Protein AF-A0A9D6R3Z3-F1 (afdb_monomer_lite)

Secondary structure (DSSP, 8-state):
-HHHHHHHHHHHHHHHHHHHHHHHTT--------TT----EEE-SPPP--EEE-TTS-EEEGGGGTTS-EEE----TT--S---SS-------SS---------EEEE-TTS--EEEE---B-TTSPBPS---HHHHHHHHHHHHHH--

Foldseek 3Di:
DVVVVVVVVVVVVVVVVVVVVVVVVPDDPPDPPPPCAPLAAKDDFFADFDWDQDPVRDIDTPVVQAQAKDKDWDDDPPPPPDPPPDLPPDPPDPDDPDPPPFTWIWIAANHRGIIGTQTQDAPPVRHRDPHDGSVVSVVVNRVVRVPPD

pLDDT: mean 73.34, std 18.53, range [36.53, 97.38]

Structure (mmCIF, N/CA/C/O backbone):
data_AF-A0A9D6R3Z3-F1
#
_entry.id   AF-A0A9D6R3Z3-F1
#
loop_
_atom_site.group_PDB
_atom_site.id
_atom_site.type_symbol
_atom_site.label_atom_id
_atom_site.label_alt_id
_atom_site.label_comp_id
_atom_site.label_asym_id
_atom_site.label_entity_id
_atom_site.label_seq_id
_atom_site.pdbx_PDB_ins_code
_atom_site.Cartn_x
_atom_site.Cartn_y
_atom_site.Cartn_z
_atom_site.occupancy
_atom_site.B_iso_or_equiv
_atom_site.auth_seq_id
_atom_site.auth_comp_id
_atom_site.auth_asym_id
_atom_site.auth_atom_id
_atom_site.pdbx_PDB_model_num
ATOM 1 N N . MET A 1 1 ? 22.341 31.049 -65.187 1.00 53.50 1 MET A N 1
ATOM 2 C CA . MET A 1 1 ? 21.849 29.684 -64.874 1.00 53.50 1 MET A CA 1
ATOM 3 C C . MET A 1 1 ? 22.332 29.181 -63.502 1.00 53.50 1 MET A C 1
ATOM 5 O O . MET A 1 1 ? 21.503 28.779 -62.696 1.00 53.50 1 MET A O 1
ATOM 9 N N . VAL A 1 2 ? 23.625 29.325 -63.176 1.00 60.38 2 VAL A N 1
ATOM 10 C CA . VAL A 1 2 ? 24.285 28.851 -61.932 1.00 60.38 2 VAL A CA 1
ATOM 11 C C . VAL A 1 2 ? 23.628 29.319 -60.617 1.00 60.38 2 VAL A C 1
ATOM 13 O O . VAL A 1 2 ? 23.391 28.521 -59.716 1.00 60.38 2 VAL A O 1
ATOM 16 N N . ARG A 1 3 ? 23.226 30.595 -60.519 1.00 61.91 3 ARG A N 1
ATOM 17 C CA . ARG A 1 3 ? 22.594 31.165 -59.307 1.00 61.91 3 ARG A CA 1
ATOM 18 C C . ARG A 1 3 ? 21.225 30.562 -58.957 1.00 61.91 3 ARG A C 1
ATOM 20 O O . ARG A 1 3 ? 20.843 30.543 -57.790 1.00 61.91 3 ARG A O 1
ATOM 27 N N . ARG A 1 4 ? 20.476 30.069 -59.954 1.00 61.06 4 ARG A N 1
ATOM 28 C CA . ARG A 1 4 ? 19.182 29.396 -59.723 1.00 61.06 4 ARG A CA 1
ATOM 29 C C . ARG A 1 4 ? 19.386 27.972 -59.206 1.00 61.06 4 ARG A C 1
ATOM 31 O O . ARG A 1 4 ? 18.624 27.546 -58.347 1.00 61.06 4 ARG A O 1
ATOM 38 N N . VAL A 1 5 ? 20.434 27.289 -59.669 1.00 69.38 5 VAL A N 1
ATOM 39 C CA . VAL A 1 5 ? 20.809 25.943 -59.208 1.00 69.38 5 VAL A CA 1
ATOM 40 C C . VAL A 1 5 ? 21.281 25.985 -57.753 1.00 69.38 5 VAL A C 1
ATOM 42 O O . VAL A 1 5 ? 20.789 25.217 -56.935 1.00 69.38 5 VAL A O 1
ATOM 45 N N . TRP A 1 6 ? 22.118 26.961 -57.387 1.00 67.50 6 TRP A N 1
ATOM 46 C CA . TRP A 1 6 ? 22.565 27.153 -55.999 1.00 67.50 6 TRP A CA 1
ATOM 47 C C . TRP A 1 6 ? 21.429 27.481 -55.022 1.00 67.50 6 TRP A C 1
ATOM 49 O O . TRP A 1 6 ? 21.403 26.959 -53.913 1.00 67.50 6 TRP A O 1
ATOM 59 N N . ARG A 1 7 ? 20.437 28.280 -55.439 1.00 71.00 7 ARG A N 1
ATOM 60 C CA . ARG A 1 7 ? 19.237 28.541 -54.624 1.00 71.00 7 ARG A CA 1
ATOM 61 C C . ARG A 1 7 ? 18.380 27.288 -54.408 1.00 71.00 7 ARG A C 1
ATOM 63 O O . ARG A 1 7 ? 17.830 27.116 -53.323 1.00 71.00 7 ARG A O 1
ATOM 70 N N . A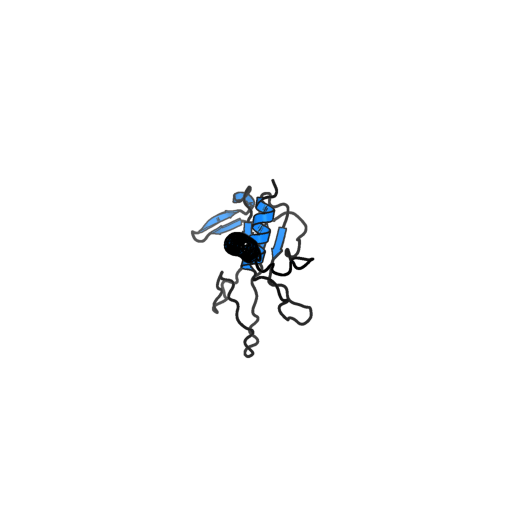RG A 1 8 ? 18.265 26.413 -55.414 1.00 73.38 8 ARG A N 1
ATOM 71 C CA . ARG A 1 8 ? 17.522 25.142 -55.297 1.00 73.38 8 ARG A CA 1
ATOM 72 C C . ARG A 1 8 ? 18.255 24.133 -54.409 1.00 73.38 8 ARG A C 1
ATOM 74 O O . ARG A 1 8 ? 17.617 23.455 -53.617 1.00 73.38 8 ARG A O 1
ATOM 81 N N . LEU A 1 9 ? 19.585 24.096 -54.482 1.00 76.31 9 LEU A N 1
ATOM 82 C CA . LEU A 1 9 ? 20.408 23.254 -53.610 1.00 76.31 9 LEU A CA 1
ATOM 83 C C . LEU A 1 9 ? 20.370 23.727 -52.150 1.00 76.31 9 LEU A C 1
ATOM 85 O O . LEU A 1 9 ? 20.180 22.910 -51.257 1.00 76.31 9 LEU A O 1
ATOM 89 N N . ALA A 1 10 ? 20.467 25.037 -51.900 1.00 79.06 10 ALA A N 1
ATOM 90 C CA . ALA A 1 10 ? 20.408 25.588 -50.543 1.00 79.06 10 ALA A CA 1
ATOM 91 C C . ALA A 1 10 ? 19.041 25.369 -49.869 1.00 79.06 10 ALA A C 1
ATOM 93 O O . ALA A 1 10 ? 18.976 25.064 -48.682 1.00 79.06 10 ALA A O 1
ATOM 94 N N . THR A 1 11 ? 17.946 25.484 -50.629 1.00 81.25 11 THR A N 1
ATOM 95 C CA . THR A 1 11 ? 16.588 25.226 -50.115 1.00 81.25 11 THR A CA 1
ATOM 96 C C . THR A 1 11 ? 16.343 23.741 -49.848 1.00 81.25 11 THR A C 1
ATOM 98 O O . THR A 1 11 ? 15.763 23.410 -48.817 1.00 81.25 11 THR A O 1
ATOM 101 N N . ALA A 1 12 ? 16.842 22.844 -50.706 1.00 81.00 12 ALA A N 1
ATOM 102 C CA . ALA A 1 12 ? 16.791 21.403 -50.457 1.00 81.00 12 ALA A CA 1
ATOM 103 C C . ALA A 1 12 ? 17.600 21.006 -49.209 1.00 81.00 12 ALA A C 1
ATOM 105 O O . ALA A 1 12 ? 17.112 20.238 -48.384 1.00 81.00 12 ALA A O 1
ATOM 106 N N . LEU A 1 13 ? 18.796 21.578 -49.027 1.00 84.31 13 LEU A N 1
ATOM 107 C CA . LEU A 1 13 ? 19.638 21.309 -47.859 1.00 84.31 13 LEU A CA 1
ATOM 108 C C . LEU A 1 13 ? 18.975 21.785 -46.553 1.00 84.31 13 LEU A C 1
ATOM 110 O O . LEU A 1 13 ? 18.950 21.048 -45.572 1.00 84.31 13 LEU A O 1
ATOM 114 N N . ALA A 1 14 ? 18.385 22.985 -46.553 1.00 82.81 14 ALA A N 1
ATOM 115 C CA . ALA A 1 14 ? 17.677 23.523 -45.390 1.00 82.81 14 ALA A CA 1
ATOM 116 C C . ALA A 1 14 ? 16.437 22.689 -45.018 1.00 82.81 14 ALA A C 1
ATOM 118 O O . ALA A 1 14 ? 16.192 22.455 -43.836 1.00 82.81 14 ALA A O 1
ATOM 119 N N . ALA A 1 15 ? 15.688 22.192 -46.010 1.00 82.19 15 ALA A N 1
ATOM 120 C CA . ALA A 1 15 ? 14.540 21.317 -45.775 1.00 82.19 15 ALA A CA 1
ATOM 121 C C . ALA A 1 15 ? 14.956 19.965 -45.166 1.00 82.19 15 ALA A C 1
ATOM 123 O O . ALA A 1 15 ? 14.301 19.483 -44.244 1.00 82.19 15 ALA A O 1
ATOM 124 N N . ILE A 1 16 ? 16.070 19.384 -45.626 1.00 81.94 16 ILE A N 1
ATOM 125 C CA . ILE A 1 16 ? 16.614 18.131 -45.076 1.00 81.94 16 ILE A CA 1
ATOM 126 C C . ILE A 1 16 ? 17.051 18.319 -43.617 1.00 81.94 16 ILE A C 1
ATOM 128 O O . ILE A 1 16 ? 16.711 17.494 -42.770 1.00 81.94 16 ILE A O 1
ATOM 132 N N . ILE A 1 17 ? 17.749 19.417 -43.303 1.00 81.62 17 ILE A N 1
ATOM 133 C CA . ILE A 1 17 ? 18.177 19.730 -41.928 1.00 81.62 17 ILE A CA 1
ATOM 134 C C . ILE A 1 17 ? 16.960 19.899 -41.008 1.00 81.62 17 ILE A C 1
ATOM 136 O O . ILE A 1 17 ? 16.937 19.331 -39.919 1.00 81.62 17 ILE A O 1
ATOM 140 N N . PHE A 1 18 ? 15.924 20.612 -41.459 1.00 77.44 18 PHE A N 1
ATOM 141 C CA . PHE A 1 18 ? 14.708 20.832 -40.672 1.00 77.44 18 PHE A CA 1
ATOM 142 C C . PHE A 1 18 ? 13.956 19.525 -40.369 1.00 77.44 18 PHE A C 1
ATOM 144 O O . PHE A 1 18 ? 13.518 19.314 -39.239 1.00 77.44 18 PHE A O 1
ATOM 151 N N . VAL A 1 19 ? 13.867 18.608 -41.340 1.00 77.31 19 VAL A N 1
ATOM 152 C CA . VAL A 1 19 ? 13.272 17.275 -41.133 1.00 77.31 19 VAL A CA 1
ATOM 153 C C . VAL A 1 19 ? 14.109 16.430 -40.165 1.00 77.31 19 VAL A C 1
ATOM 155 O O . VAL A 1 19 ? 13.539 15.765 -39.298 1.00 77.31 19 VAL A O 1
ATOM 158 N N . LEU A 1 20 ? 15.446 16.488 -40.245 1.00 71.44 20 LEU A N 1
ATOM 159 C CA . LEU A 1 20 ? 16.322 15.785 -39.298 1.00 71.44 20 LEU A CA 1
ATOM 160 C C . LEU A 1 20 ? 16.178 16.306 -37.857 1.00 71.44 20 LEU A C 1
ATOM 162 O O . LEU A 1 20 ? 16.216 15.508 -36.921 1.00 71.44 20 LEU A O 1
ATOM 166 N N . SER A 1 21 ? 15.990 17.616 -37.661 1.00 66.88 21 SER A N 1
ATOM 167 C CA . SER A 1 21 ? 15.852 18.207 -36.321 1.00 66.88 21 SER A CA 1
ATOM 168 C C . SER A 1 21 ? 14.554 17.810 -35.606 1.00 66.88 21 SER A C 1
ATOM 170 O O . SER A 1 21 ? 14.564 17.665 -34.386 1.00 66.88 21 SER A O 1
ATOM 172 N N . ILE A 1 22 ? 13.454 17.572 -36.330 1.00 65.31 22 ILE A N 1
ATOM 173 C CA . ILE A 1 22 ? 12.167 17.174 -35.721 1.00 65.31 22 ILE A CA 1
ATOM 174 C C . ILE A 1 22 ? 12.209 15.718 -35.219 1.00 65.31 22 ILE A C 1
ATOM 176 O O . ILE A 1 22 ? 11.609 15.397 -34.194 1.00 65.31 22 ILE A O 1
ATOM 180 N N . GLY A 1 23 ? 12.968 14.838 -35.883 1.00 59.84 23 GLY A N 1
ATOM 181 C CA . GLY A 1 23 ? 13.108 13.434 -35.474 1.00 59.84 23 GLY A CA 1
ATOM 182 C C . GLY A 1 23 ? 13.892 13.220 -34.172 1.00 59.84 23 GLY A C 1
ATOM 183 O O . GLY A 1 23 ? 13.775 12.163 -33.554 1.00 59.84 23 GLY A O 1
ATOM 184 N N . ALA A 1 24 ? 14.674 14.212 -33.731 1.00 57.59 24 ALA A N 1
ATOM 185 C CA . ALA A 1 24 ? 15.527 14.099 -32.547 1.00 57.59 24 ALA A CA 1
ATOM 186 C C . ALA A 1 24 ? 14.780 14.327 -31.219 1.00 57.59 24 ALA A C 1
ATOM 188 O O . ALA A 1 24 ? 15.195 13.792 -30.195 1.00 57.59 24 ALA A O 1
ATOM 189 N N . CYS A 1 25 ? 13.657 15.053 -31.219 1.00 55.25 25 CYS A N 1
ATOM 190 C CA . CYS A 1 25 ? 12.878 15.312 -29.998 1.00 55.25 25 CYS A CA 1
ATOM 191 C C . CYS A 1 25 ? 11.882 14.193 -29.646 1.00 55.25 25 CYS A C 1
ATOM 193 O O . CYS A 1 25 ? 11.308 14.215 -28.561 1.00 55.25 25 CYS A O 1
ATOM 195 N N . ALA A 1 26 ? 11.678 13.213 -30.533 1.00 55.81 26 ALA A N 1
ATOM 196 C CA . ALA A 1 26 ? 10.721 12.120 -30.327 1.00 55.81 26 ALA A CA 1
ATOM 197 C C . ALA A 1 26 ? 11.341 10.851 -29.712 1.00 55.81 26 ALA A C 1
ATOM 199 O O . ALA A 1 26 ? 10.617 9.921 -29.363 1.00 55.81 26 ALA A O 1
ATOM 200 N N . ARG A 1 27 ? 12.670 10.790 -29.549 1.00 49.72 27 ARG A N 1
ATOM 201 C CA . ARG A 1 27 ? 13.331 9.702 -28.816 1.00 49.72 27 ARG A CA 1
ATOM 202 C C . ARG A 1 27 ? 13.371 10.034 -27.331 1.00 49.72 27 ARG A C 1
ATOM 204 O O . ARG A 1 27 ? 14.397 10.432 -26.792 1.00 49.72 27 ARG A O 1
ATOM 211 N N . GLN A 1 28 ? 12.240 9.831 -26.662 1.00 55.88 28 GLN A N 1
ATOM 212 C CA . GLN A 1 28 ? 12.309 9.461 -25.254 1.00 55.88 28 GLN A CA 1
ATOM 213 C C . GLN A 1 28 ? 13.080 8.134 -25.180 1.00 55.88 28 GLN A C 1
ATOM 215 O O . GLN A 1 28 ? 12.807 7.245 -25.994 1.00 55.88 28 GLN A O 1
ATOM 220 N N . PRO A 1 29 ? 14.058 7.974 -24.273 1.00 45.84 29 PRO A N 1
ATOM 221 C CA . PRO A 1 29 ? 14.551 6.647 -23.952 1.00 45.84 29 PRO A CA 1
ATOM 222 C C . PRO A 1 29 ? 13.349 5.862 -23.425 1.00 45.84 29 PRO A C 1
ATOM 224 O O . PRO A 1 29 ? 12.880 6.095 -22.314 1.00 45.84 29 PRO A O 1
ATOM 227 N N . ALA A 1 30 ? 12.792 4.989 -24.262 1.00 51.41 30 ALA A N 1
ATOM 228 C CA . ALA A 1 30 ? 11.871 3.979 -23.793 1.00 51.41 30 ALA A CA 1
ATOM 229 C C . ALA A 1 30 ? 12.694 3.101 -22.854 1.00 51.41 30 ALA A C 1
ATOM 231 O O . ALA A 1 30 ? 13.601 2.390 -23.296 1.00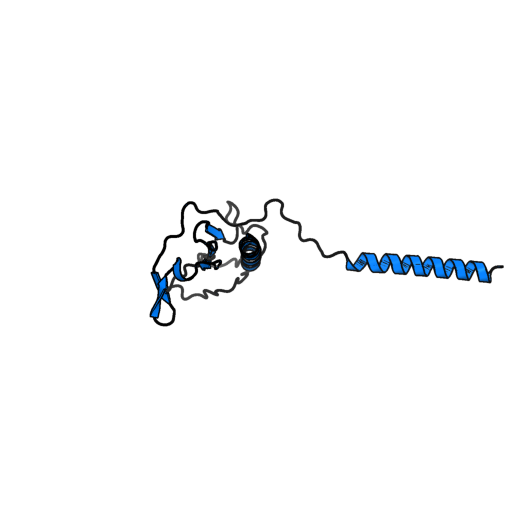 51.41 30 ALA A O 1
ATOM 232 N N . PHE A 1 31 ? 12.431 3.213 -21.553 1.00 48.53 31 PHE A N 1
ATOM 233 C CA . PHE A 1 31 ? 12.834 2.173 -20.623 1.00 48.53 31 PHE A CA 1
ATOM 234 C C . PHE A 1 31 ? 12.315 0.855 -21.201 1.00 48.53 31 PHE A C 1
ATOM 236 O O . PHE A 1 31 ? 11.171 0.838 -21.670 1.00 48.53 31 PHE A O 1
ATOM 243 N N . PRO A 1 32 ? 13.146 -0.199 -21.279 1.00 47.69 32 PRO A N 1
ATOM 244 C CA . PRO A 1 32 ? 12.687 -1.478 -21.786 1.00 47.69 32 PRO A CA 1
ATOM 245 C C . PRO A 1 32 ? 11.445 -1.855 -20.988 1.00 47.69 32 PRO A C 1
ATOM 247 O O . PRO A 1 32 ? 11.498 -1.998 -19.769 1.00 47.69 32 PRO A O 1
ATOM 250 N N . ASP A 1 33 ? 10.313 -1.913 -21.684 1.00 45.59 33 ASP A N 1
ATOM 251 C CA . ASP A 1 33 ? 9.056 -2.357 -21.116 1.00 45.59 33 ASP A CA 1
ATOM 252 C C . ASP A 1 33 ? 9.292 -3.830 -20.797 1.00 45.59 33 ASP A C 1
ATOM 254 O O . ASP A 1 33 ? 9.332 -4.675 -21.696 1.00 45.59 33 ASP A O 1
ATOM 258 N N . SER A 1 34 ? 9.612 -4.124 -19.536 1.00 53.50 34 SER A N 1
ATOM 259 C CA . SER A 1 34 ? 9.775 -5.491 -19.071 1.00 53.50 34 SER A CA 1
ATOM 260 C C . SER A 1 34 ? 8.450 -6.186 -19.353 1.00 53.50 34 SER A C 1
ATOM 262 O O . SER A 1 34 ? 7.458 -5.959 -18.659 1.00 53.50 34 SER A O 1
ATOM 264 N N . ALA A 1 35 ? 8.403 -6.979 -20.422 1.00 41.09 35 ALA A N 1
ATOM 265 C CA . ALA A 1 35 ? 7.294 -7.866 -20.713 1.00 41.09 35 ALA A CA 1
ATOM 266 C C . ALA A 1 35 ? 7.166 -8.812 -19.508 1.00 41.09 35 ALA A C 1
ATOM 268 O O . ALA A 1 35 ? 7.960 -9.734 -19.350 1.00 41.09 35 ALA A O 1
ATOM 269 N N . GLY A 1 36 ? 6.234 -8.485 -18.607 1.00 53.44 36 GLY A N 1
ATOM 270 C CA . GLY A 1 36 ? 6.173 -9.022 -17.243 1.00 53.44 36 GLY A CA 1
ATOM 271 C C . GLY A 1 36 ? 6.375 -7.982 -16.131 1.00 53.44 36 GLY A C 1
ATOM 272 O O . GLY A 1 36 ? 6.959 -8.313 -15.105 1.00 53.44 36 GLY A O 1
ATOM 273 N N . ALA A 1 37 ? 5.934 -6.729 -16.312 1.00 64.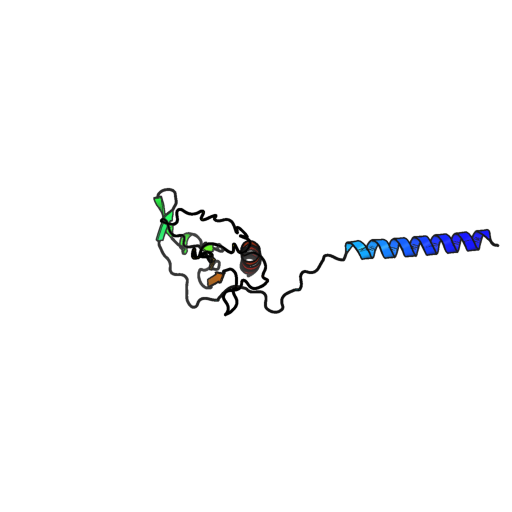56 37 ALA A N 1
ATOM 274 C CA . ALA A 1 37 ? 6.014 -5.693 -15.282 1.00 64.56 37 ALA A CA 1
ATOM 275 C C . ALA A 1 37 ? 5.452 -6.210 -13.946 1.00 64.56 37 ALA A C 1
ATOM 277 O O . ALA A 1 37 ? 4.267 -6.527 -13.851 1.00 64.56 37 ALA A O 1
ATOM 278 N N . TYR A 1 38 ? 6.311 -6.301 -12.931 1.00 72.69 38 TYR A N 1
ATOM 279 C CA . TYR A 1 38 ? 5.941 -6.727 -11.588 1.00 72.69 38 TYR A CA 1
ATOM 280 C C . TYR A 1 38 ? 4.784 -5.863 -11.062 1.00 72.69 38 TYR A C 1
ATOM 282 O O . TYR A 1 38 ? 4.902 -4.642 -10.964 1.00 72.69 38 TYR A O 1
ATOM 290 N N . LYS A 1 39 ? 3.650 -6.501 -10.749 1.00 75.25 39 LYS A N 1
ATOM 291 C CA . LYS A 1 39 ? 2.443 -5.846 -10.212 1.00 75.25 39 LYS A CA 1
ATOM 292 C C . LYS A 1 39 ? 2.220 -6.132 -8.724 1.00 75.25 39 LYS A C 1
ATOM 294 O O . LYS A 1 39 ? 1.203 -5.713 -8.182 1.00 75.25 39 LYS A O 1
ATOM 299 N N . GLY A 1 40 ? 3.151 -6.831 -8.078 1.00 82.88 40 GLY A N 1
ATOM 300 C CA . GLY A 1 40 ? 2.944 -7.427 -6.763 1.00 82.88 40 GLY A CA 1
ATOM 301 C C . GLY A 1 40 ? 2.263 -8.793 -6.822 1.00 82.88 40 GLY A C 1
ATOM 302 O O . GLY A 1 40 ? 1.860 -9.275 -7.883 1.00 82.88 40 GLY A O 1
ATOM 303 N N . THR A 1 41 ? 2.139 -9.410 -5.655 1.00 88.88 41 THR A N 1
ATOM 304 C CA . THR A 1 41 ? 1.487 -10.706 -5.455 1.00 88.88 41 THR A CA 1
ATOM 305 C C . THR A 1 41 ? 0.007 -10.484 -5.171 1.00 88.88 41 THR A C 1
ATOM 307 O O . THR A 1 41 ? -0.331 -9.813 -4.197 1.00 88.88 41 THR A O 1
ATOM 310 N N . ALA A 1 42 ? -0.880 -11.031 -6.004 1.00 91.38 42 ALA A N 1
ATOM 311 C CA . ALA A 1 42 ? -2.317 -10.999 -5.739 1.00 91.38 42 ALA A CA 1
ATOM 312 C C . ALA A 1 42 ? -2.646 -11.829 -4.490 1.00 91.38 42 ALA A C 1
ATOM 314 O O . ALA A 1 42 ? -2.114 -12.925 -4.312 1.00 91.38 42 ALA A O 1
ATOM 315 N N . LEU A 1 43 ? -3.508 -11.295 -3.628 1.00 91.44 43 LEU A N 1
ATOM 316 C CA . LEU A 1 43 ? -3.949 -11.951 -2.402 1.00 91.44 43 LEU A CA 1
ATOM 317 C C . LEU A 1 43 ? -5.419 -12.349 -2.534 1.00 91.44 43 LEU A C 1
ATOM 319 O O . LEU A 1 43 ? -6.255 -11.532 -2.924 1.00 91.44 43 LEU A O 1
ATOM 323 N N . ASP A 1 44 ? -5.738 -13.584 -2.157 1.00 90.62 44 ASP A N 1
ATOM 324 C CA . ASP A 1 44 ? -7.097 -14.115 -2.243 1.00 90.62 44 ASP A CA 1
ATOM 325 C C . ASP A 1 44 ? -8.007 -13.575 -1.135 1.00 90.62 44 ASP A C 1
ATOM 327 O O . ASP A 1 44 ? -7.586 -13.348 0.000 1.00 90.62 44 ASP A O 1
ATOM 331 N N . GLY A 1 45 ? -9.294 -13.417 -1.445 1.00 89.06 45 GLY A N 1
ATOM 332 C CA . GLY A 1 45 ? -10.330 -13.036 -0.484 1.00 89.06 45 GLY A CA 1
ATOM 333 C C . GLY A 1 45 ? -10.429 -11.534 -0.193 1.00 89.06 45 GLY A C 1
ATOM 334 O O . GLY A 1 45 ? -9.551 -10.737 -0.530 1.00 89.06 45 GLY A O 1
ATOM 335 N N . LEU A 1 46 ? -11.533 -11.162 0.463 1.00 91.56 46 LEU A N 1
ATOM 336 C CA . LEU A 1 46 ? -11.862 -9.779 0.811 1.00 91.56 46 LEU A CA 1
ATOM 337 C C . LEU A 1 46 ? -10.894 -9.207 1.850 1.00 91.56 46 LEU A C 1
ATOM 339 O O . LEU A 1 46 ? -10.387 -9.919 2.720 1.00 91.56 46 LEU A O 1
ATOM 343 N N . ALA A 1 47 ? -10.683 -7.894 1.795 1.00 91.56 47 ALA A N 1
ATOM 344 C CA . ALA A 1 47 ? -9.981 -7.183 2.848 1.00 91.56 47 ALA A CA 1
ATOM 345 C C . ALA A 1 47 ? -10.783 -7.252 4.155 1.00 91.56 47 ALA A C 1
ATOM 347 O O . ALA A 1 47 ? -11.952 -6.863 4.189 1.00 91.56 47 ALA A O 1
ATOM 348 N N . ALA A 1 48 ? -10.149 -7.734 5.226 1.00 92.94 48 ALA A N 1
ATOM 349 C CA . ALA A 1 48 ? -10.745 -7.726 6.554 1.00 92.94 48 ALA A CA 1
ATOM 350 C C . ALA A 1 48 ? -11.009 -6.283 7.002 1.00 92.94 48 ALA A C 1
ATOM 352 O O . ALA A 1 48 ? -10.148 -5.418 6.841 1.00 92.94 48 ALA A O 1
ATOM 353 N N . ASP A 1 49 ? -12.182 -6.039 7.584 1.00 94.62 49 ASP A N 1
ATOM 354 C CA . ASP A 1 49 ? -12.557 -4.716 8.080 1.00 94.62 49 ASP A CA 1
ATOM 355 C C . ASP A 1 49 ? -12.003 -4.474 9.489 1.00 94.62 49 ASP A C 1
ATOM 357 O O . ASP A 1 49 ? -12.727 -4.467 10.485 1.00 94.62 49 ASP A O 1
ATOM 361 N N . PHE A 1 50 ? -10.676 -4.381 9.583 1.00 93.75 50 PHE A N 1
ATOM 362 C CA . PHE A 1 50 ? -10.002 -4.109 10.846 1.00 93.75 50 PHE A CA 1
ATOM 363 C C . PHE A 1 50 ? -10.207 -2.651 11.274 1.00 93.75 50 PHE A C 1
ATOM 365 O O . PHE A 1 50 ? -10.383 -1.760 10.441 1.00 93.75 50 PHE A O 1
ATOM 372 N N . ARG A 1 51 ? -10.139 -2.420 12.587 1.00 95.62 51 ARG A N 1
ATOM 373 C CA . ARG A 1 51 ? -10.228 -1.099 13.215 1.00 95.62 51 ARG A CA 1
ATOM 374 C C . ARG A 1 51 ? -8.929 -0.824 13.955 1.00 95.62 51 ARG A C 1
ATOM 376 O O . ARG A 1 51 ? -8.461 -1.688 14.697 1.00 95.62 51 ARG A O 1
ATOM 383 N N . LEU A 1 52 ? -8.344 0.346 13.736 1.00 91.81 52 LEU A N 1
ATOM 384 C CA . LEU A 1 52 ? -7.129 0.802 14.411 1.00 91.81 52 LEU A CA 1
ATOM 385 C C . LEU A 1 52 ? -7.328 2.240 14.888 1.00 91.81 52 LEU A C 1
ATOM 387 O O . LEU A 1 52 ? -8.118 2.983 14.315 1.00 91.81 52 LEU A O 1
ATOM 391 N N . ALA A 1 53 ? -6.601 2.636 15.929 1.00 93.62 53 ALA A N 1
ATOM 392 C CA . ALA A 1 53 ? -6.501 4.041 16.297 1.00 93.62 53 ALA A CA 1
ATOM 393 C C . ALA A 1 53 ? -5.542 4.760 15.334 1.00 93.62 53 ALA A C 1
ATOM 395 O O . ALA A 1 53 ? -4.452 4.253 15.054 1.00 93.62 53 ALA A O 1
ATOM 396 N N . ASP A 1 54 ? -5.946 5.926 14.833 1.00 90.25 54 ASP A N 1
ATOM 397 C CA . ASP A 1 54 ? -5.099 6.819 14.046 1.00 90.25 54 ASP A CA 1
ATOM 398 C C . ASP A 1 54 ? -4.065 7.549 14.928 1.00 90.25 54 ASP A C 1
ATOM 400 O O . ASP A 1 54 ? -3.992 7.362 16.148 1.00 90.25 54 ASP A O 1
ATOM 404 N N . GLN A 1 55 ? -3.267 8.431 14.320 1.00 87.69 55 GLN A N 1
ATOM 405 C CA . GLN A 1 55 ? -2.247 9.223 15.015 1.00 87.69 55 GLN A CA 1
ATOM 406 C C . GLN A 1 55 ? -2.804 10.197 16.071 1.00 87.69 55 GLN A C 1
ATOM 408 O O . GLN A 1 55 ? -2.035 10.733 16.866 1.00 87.69 55 GLN A O 1
ATOM 413 N N . ASN A 1 56 ? -4.116 10.442 16.079 1.00 95.38 56 ASN A N 1
ATOM 414 C CA . ASN A 1 56 ? -4.812 11.297 17.039 1.00 95.38 56 ASN A CA 1
ATOM 415 C C . ASN A 1 56 ? -5.606 10.480 18.076 1.00 95.38 56 ASN A C 1
ATOM 417 O O . ASN A 1 56 ? -6.289 11.066 18.917 1.00 95.38 56 ASN A O 1
ATOM 421 N N . GLY A 1 57 ? -5.539 9.144 18.025 1.00 94.31 57 GLY A N 1
ATOM 422 C CA . GLY A 1 57 ? -6.319 8.252 18.882 1.00 94.31 57 GLY A CA 1
ATOM 423 C C . GLY A 1 57 ? -7.778 8.075 18.446 1.00 94.31 57 GLY A C 1
ATOM 424 O O . GLY A 1 57 ? -8.566 7.504 19.200 1.00 94.31 57 GLY A O 1
ATOM 425 N N . VAL A 1 58 ? -8.153 8.557 17.259 1.00 96.44 58 VAL A N 1
ATOM 426 C CA . VAL A 1 58 ? -9.484 8.351 16.682 1.00 96.44 58 VAL A CA 1
ATOM 427 C C . VAL A 1 58 ? -9.527 6.970 16.048 1.00 96.44 58 VAL A C 1
ATOM 429 O O . VAL A 1 58 ? -8.623 6.579 15.317 1.00 96.44 58 VAL A O 1
ATOM 432 N N . GLU A 1 59 ? -10.576 6.209 16.329 1.00 97.38 59 GLU A N 1
ATOM 433 C CA . GLU A 1 59 ? -10.755 4.903 15.707 1.00 97.38 59 GLU A CA 1
ATOM 434 C C . GLU A 1 59 ? -11.126 5.050 14.225 1.00 97.38 59 GLU A C 1
ATOM 436 O O . GLU A 1 59 ? -12.052 5.784 13.883 1.00 97.38 59 GLU A O 1
ATOM 441 N N . VAL A 1 60 ? -10.414 4.324 13.364 1.00 95.75 60 VAL A N 1
ATOM 442 C CA . VAL A 1 60 ? -10.619 4.276 11.915 1.00 95.75 60 VAL A CA 1
ATOM 443 C C . VAL A 1 60 ? -10.749 2.818 11.479 1.00 95.75 60 VAL A C 1
ATOM 445 O O . VAL A 1 60 ? -9.920 1.971 11.832 1.00 95.75 60 VAL A O 1
ATOM 448 N N . ALA A 1 61 ? -11.790 2.517 10.709 1.00 96.44 61 ALA A N 1
ATOM 449 C CA . ALA A 1 61 ? -12.009 1.226 10.072 1.00 96.44 61 ALA A CA 1
ATOM 450 C C . ALA A 1 61 ? -11.516 1.240 8.620 1.00 96.44 61 ALA A C 1
ATOM 452 O O . ALA A 1 61 ? -11.546 2.268 7.941 1.00 96.44 61 ALA A O 1
ATOM 453 N N . LEU A 1 62 ? -11.121 0.083 8.084 1.00 94.94 62 LEU A N 1
ATOM 454 C CA . LEU A 1 62 ? -10.781 -0.011 6.660 1.00 94.94 62 LEU A CA 1
ATOM 455 C C . LEU A 1 62 ? -11.978 0.357 5.757 1.00 94.94 62 LEU A C 1
ATOM 457 O O . LEU A 1 62 ? -11.798 0.892 4.659 1.00 94.94 62 LEU A O 1
ATOM 461 N N . SER A 1 63 ? -13.201 0.070 6.200 1.00 96.06 63 SER A N 1
ATOM 462 C CA . SER A 1 63 ? -14.441 0.422 5.508 1.00 96.06 63 SER A CA 1
ATOM 463 C C . SER A 1 63 ? -14.709 1.928 5.433 1.00 96.06 63 SER A C 1
ATOM 465 O O . SER A 1 63 ? -15.425 2.351 4.522 1.00 96.06 63 SER A O 1
ATOM 467 N N . ASP A 1 64 ? -14.072 2.748 6.271 1.00 96.19 64 ASP A N 1
ATOM 468 C CA . ASP A 1 64 ? -14.183 4.211 6.192 1.00 96.19 64 ASP A CA 1
ATOM 469 C C . ASP A 1 64 ? -13.551 4.768 4.901 1.00 96.19 64 ASP A C 1
ATOM 471 O O . ASP A 1 64 ? -13.924 5.843 4.432 1.00 96.19 64 ASP A O 1
ATOM 475 N N . PHE A 1 65 ? -12.648 4.008 4.267 1.00 95.31 65 PHE A N 1
ATOM 476 C CA . PHE A 1 65 ? -11.976 4.370 3.012 1.00 95.31 65 PHE A CA 1
ATOM 477 C C . PHE A 1 65 ? -12.650 3.794 1.755 1.00 95.31 65 PHE A C 1
ATOM 479 O O . PHE A 1 65 ? -12.066 3.797 0.667 1.00 95.31 65 PHE A O 1
ATOM 486 N N . ARG A 1 66 ? -13.875 3.260 1.855 1.00 94.88 66 ARG A N 1
ATOM 487 C CA . ARG A 1 66 ? -14.594 2.746 0.675 1.00 94.88 66 ARG A CA 1
ATOM 488 C C . ARG A 1 66 ? -14.763 3.844 -0.380 1.00 94.88 66 ARG A C 1
ATOM 490 O O . ARG A 1 66 ? -15.074 4.991 -0.081 1.00 94.88 66 ARG A O 1
ATOM 497 N N . GLY A 1 67 ? -14.552 3.473 -1.641 1.00 94.50 67 GLY A N 1
ATOM 498 C CA . GLY A 1 67 ? -14.469 4.410 -2.765 1.00 94.50 67 GLY A CA 1
ATOM 499 C C . GLY A 1 67 ? -13.056 4.938 -3.040 1.00 94.50 67 GLY A C 1
ATOM 500 O O . GLY A 1 67 ? -12.845 5.564 -4.079 1.00 94.50 67 GLY A O 1
ATOM 501 N N . GLN A 1 68 ? -12.079 4.644 -2.176 1.00 95.00 68 GLN A N 1
ATOM 502 C CA . GLN A 1 68 ? -10.677 5.029 -2.340 1.00 95.00 68 GLN A CA 1
ATOM 503 C C . GLN A 1 68 ? -9.774 3.801 -2.493 1.00 95.00 68 GLN A C 1
ATOM 505 O O . GLN A 1 68 ? -10.040 2.742 -1.935 1.00 95.00 68 GLN A O 1
ATOM 510 N N . VAL A 1 69 ? -8.685 3.947 -3.250 1.00 94.44 69 VAL A N 1
ATOM 511 C CA . VAL A 1 69 ? -7.599 2.956 -3.258 1.00 94.44 69 VAL A CA 1
ATOM 512 C C . VAL A 1 69 ? -6.781 3.152 -1.986 1.00 94.44 69 VAL A C 1
ATOM 514 O O . VAL A 1 69 ? -6.323 4.266 -1.729 1.00 94.44 69 VAL A O 1
ATOM 517 N N . VAL A 1 70 ? -6.583 2.087 -1.211 1.00 94.81 70 VAL A N 1
ATOM 518 C CA . VAL A 1 70 ? -5.848 2.145 0.061 1.00 94.81 70 VAL A CA 1
ATOM 519 C C . VAL A 1 70 ? -4.470 1.519 -0.111 1.00 94.81 70 VAL A C 1
ATOM 521 O O . VAL A 1 70 ? -4.351 0.379 -0.559 1.00 94.81 70 VAL A O 1
ATOM 524 N N . ALA A 1 71 ? -3.433 2.266 0.267 1.00 93.19 71 ALA A N 1
ATOM 525 C CA . ALA A 1 71 ? -2.073 1.768 0.429 1.00 93.19 71 ALA A CA 1
ATOM 526 C C . A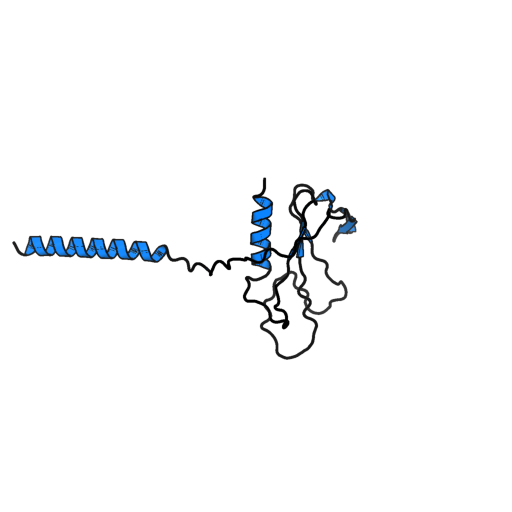LA A 1 71 ? -1.806 1.552 1.925 1.00 93.19 71 ALA A C 1
ATOM 528 O O . ALA A 1 71 ? -1.773 2.511 2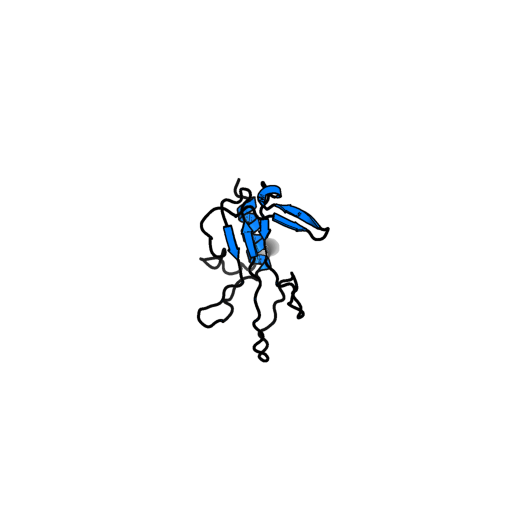.694 1.00 93.19 71 ALA A O 1
ATOM 529 N N . LEU A 1 72 ? -1.644 0.296 2.335 1.00 90.94 72 LEU A N 1
ATOM 530 C CA . LEU A 1 72 ? -1.492 -0.118 3.728 1.00 90.94 72 LEU A CA 1
ATOM 531 C C . LEU A 1 72 ? -0.123 -0.767 3.942 1.00 90.94 72 LEU A C 1
ATOM 533 O O . LEU A 1 72 ? 0.205 -1.766 3.306 1.00 90.94 72 LEU A O 1
ATOM 537 N N . SER A 1 73 ? 0.659 -0.233 4.873 1.00 86.88 73 SER A N 1
ATOM 538 C CA . SER A 1 73 ? 1.941 -0.806 5.286 1.00 86.88 73 SER A CA 1
ATOM 539 C C . SER A 1 73 ? 1.923 -1.071 6.786 1.00 86.88 73 SER A C 1
ATOM 541 O O . SER A 1 73 ? 1.436 -0.239 7.551 1.00 86.88 73 SER A O 1
ATOM 543 N N . PHE A 1 74 ? 2.448 -2.223 7.202 1.00 80.81 74 PHE A N 1
ATOM 544 C CA . PHE A 1 74 ? 2.639 -2.550 8.612 1.00 80.81 74 PHE A CA 1
ATOM 545 C C . PHE A 1 74 ? 4.092 -2.268 8.978 1.00 80.81 74 PHE A C 1
ATOM 547 O O . PHE A 1 74 ? 5.007 -2.816 8.367 1.00 80.81 74 PHE A O 1
ATOM 554 N N . MET A 1 75 ? 4.293 -1.399 9.962 1.00 72.44 75 MET A N 1
ATOM 555 C CA . MET A 1 75 ? 5.612 -0.987 10.435 1.00 72.44 75 MET A CA 1
ATOM 556 C C . MET A 1 75 ? 5.804 -1.469 11.872 1.00 72.44 75 MET A C 1
ATOM 558 O O . MET A 1 75 ? 4.862 -1.436 12.665 1.00 72.44 75 MET A O 1
ATOM 562 N N . ASP A 1 76 ? 7.016 -1.905 12.214 1.00 70.25 76 ASP A N 1
ATOM 563 C CA . ASP A 1 76 ? 7.349 -2.265 13.591 1.00 70.25 76 ASP A CA 1
ATOM 564 C C . ASP A 1 76 ? 7.645 -1.003 14.413 1.00 70.25 76 ASP A C 1
ATOM 566 O O . ASP A 1 76 ? 8.571 -0.247 14.122 1.00 70.25 76 ASP A O 1
ATOM 570 N N . SER A 1 77 ? 6.863 -0.795 15.472 1.00 68.62 77 SER A N 1
ATOM 571 C CA . SER A 1 77 ? 7.047 0.296 16.439 1.00 68.62 77 SER A CA 1
ATOM 572 C C . SER A 1 77 ? 8.378 0.256 17.205 1.00 68.62 77 SER A C 1
ATOM 574 O O . SER A 1 77 ? 8.763 1.258 17.807 1.00 68.62 77 SER A O 1
ATOM 576 N N . GLN A 1 78 ? 9.067 -0.889 17.224 1.00 67.00 78 GLN A N 1
ATOM 577 C CA . GLN A 1 78 ? 10.345 -1.075 17.911 1.00 67.00 78 GLN A CA 1
ATOM 578 C C . GLN A 1 78 ? 11.557 -0.855 17.005 1.00 67.00 78 GLN A C 1
ATOM 580 O O . GLN A 1 78 ? 12.683 -0.856 17.506 1.00 67.00 78 GLN A O 1
ATOM 585 N N . CYS A 1 79 ? 11.352 -0.650 15.701 1.00 61.22 79 CYS A N 1
ATOM 586 C CA . CYS A 1 79 ? 12.446 -0.371 14.785 1.00 61.22 79 CYS A CA 1
ATOM 587 C C . CYS A 1 79 ? 12.983 1.048 15.047 1.00 61.22 79 CYS A C 1
ATOM 589 O O . CYS A 1 79 ? 12.299 2.047 14.821 1.00 61.22 79 CYS A O 1
ATOM 591 N N . LYS A 1 80 ? 14.186 1.122 15.634 1.00 56.97 80 LYS A N 1
ATOM 592 C CA . LYS A 1 80 ? 14.857 2.373 16.043 1.00 56.97 80 LYS A CA 1
ATOM 593 C C . LYS A 1 80 ? 15.856 2.885 15.007 1.00 56.97 80 LYS A C 1
ATOM 595 O O . LYS A 1 80 ? 16.216 4.059 15.051 1.00 56.97 80 LYS A O 1
ATOM 600 N N . GLU A 1 81 ? 16.285 2.009 14.107 1.00 55.62 81 GLU A N 1
ATOM 601 C CA . GLU A 1 81 ? 17.039 2.344 12.904 1.00 55.62 81 GLU A CA 1
ATOM 602 C C . GLU A 1 81 ? 16.044 2.878 11.868 1.00 55.62 81 GLU A C 1
ATOM 604 O O . GLU A 1 81 ? 14.882 2.469 11.830 1.00 55.62 81 GLU A O 1
ATOM 609 N N . VAL A 1 82 ? 16.468 3.877 11.098 1.00 50.34 82 VAL A N 1
ATOM 610 C CA . VAL A 1 82 ? 15.630 4.687 10.207 1.00 50.34 82 VAL A CA 1
ATOM 611 C C . VAL A 1 82 ? 14.632 3.798 9.448 1.00 50.34 82 VAL A C 1
ATOM 613 O O . VAL A 1 82 ? 15.011 3.054 8.552 1.00 50.34 82 VAL A O 1
ATOM 616 N N . CYS A 1 83 ? 13.345 3.892 9.782 1.00 48.88 83 CYS A N 1
ATOM 617 C CA . CYS A 1 83 ? 12.261 3.432 8.921 1.00 48.88 83 CYS A CA 1
ATOM 618 C C . CYS A 1 83 ? 11.802 4.638 8.111 1.00 48.88 83 CYS A C 1
ATOM 620 O O . CYS A 1 83 ? 10.800 5.266 8.475 1.00 48.88 83 CYS A O 1
ATOM 622 N N . PRO A 1 84 ? 12.519 5.057 7.051 1.00 44.91 84 PRO A N 1
ATOM 623 C CA . PRO A 1 84 ? 11.915 6.031 6.191 1.00 44.91 84 PRO A CA 1
ATOM 624 C C . PRO A 1 84 ? 10.681 5.345 5.590 1.00 44.91 84 PRO A C 1
ATOM 626 O O . PRO A 1 84 ? 10.784 4.312 4.934 1.00 44.91 84 PRO A O 1
ATOM 629 N N . LEU A 1 85 ? 9.522 5.993 5.690 1.00 40.19 85 LEU A N 1
ATOM 630 C CA . LEU A 1 85 ? 8.413 5.838 4.733 1.00 40.19 85 LEU A CA 1
ATOM 631 C C . LEU A 1 85 ? 8.840 6.209 3.289 1.00 40.19 85 LEU A C 1
ATOM 633 O O . LEU A 1 85 ? 8.019 6.406 2.396 1.00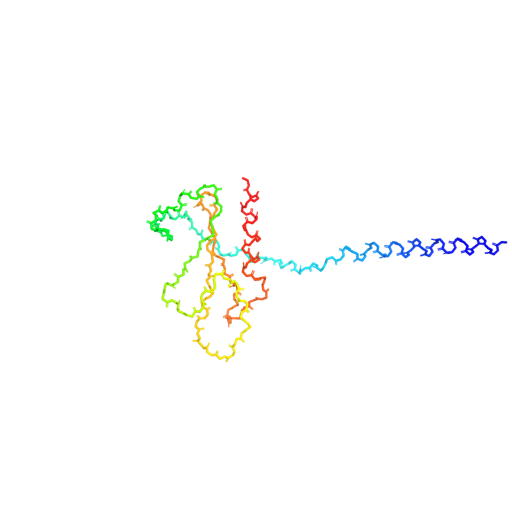 40.19 85 LEU A O 1
ATOM 637 N N . ASN A 1 86 ? 10.142 6.329 3.056 1.00 36.53 86 ASN A N 1
ATOM 638 C CA . ASN A 1 86 ? 10.796 6.833 1.884 1.00 36.53 86 ASN A CA 1
ATOM 639 C C . ASN A 1 86 ? 11.561 5.631 1.351 1.00 36.53 86 ASN A C 1
ATOM 641 O O . ASN A 1 86 ? 12.345 5.013 2.066 1.00 36.53 86 ASN A O 1
ATOM 645 N N . VAL A 1 87 ? 11.330 5.322 0.084 1.00 39.91 87 VAL A N 1
ATOM 646 C CA . VAL A 1 87 ? 12.127 4.394 -0.711 1.00 39.91 87 VAL A CA 1
ATOM 647 C C . VAL A 1 87 ? 13.574 4.887 -0.703 1.00 39.91 87 VAL A C 1
ATOM 649 O O . VAL A 1 87 ? 13.979 5.669 -1.562 1.00 39.91 87 VAL A O 1
ATOM 652 N N . LEU A 1 88 ? 14.341 4.511 0.318 1.00 37.16 88 LEU A N 1
ATOM 653 C CA . LEU A 1 88 ? 15.765 4.769 0.363 1.00 37.16 88 LEU A CA 1
ATOM 654 C C . LEU A 1 88 ? 16.406 3.651 -0.447 1.00 37.16 88 LEU A C 1
ATOM 656 O O . LEU A 1 88 ? 16.444 2.498 -0.027 1.00 37.16 88 LEU A O 1
ATOM 660 N N . VAL A 1 89 ? 16.863 3.996 -1.646 1.00 41.56 89 VAL A N 1
ATOM 661 C CA . VAL A 1 89 ? 17.782 3.149 -2.401 1.00 41.56 89 VAL A CA 1
ATOM 662 C C . VAL A 1 89 ? 19.085 3.139 -1.610 1.00 41.56 89 VAL A C 1
ATOM 664 O O . VAL A 1 89 ? 19.912 4.038 -1.757 1.00 41.56 89 VAL A O 1
ATOM 667 N N . VAL A 1 90 ? 19.235 2.167 -0.715 1.00 45.84 90 VAL A N 1
ATOM 668 C CA . VAL A 1 90 ? 20.520 1.890 -0.081 1.00 45.84 90 VAL A CA 1
ATOM 669 C C . VAL A 1 90 ? 21.329 1.092 -1.108 1.00 45.84 90 VAL A C 1
ATOM 671 O O . VAL A 1 90 ? 20.888 0.010 -1.503 1.00 45.84 90 VAL A O 1
ATOM 674 N N . PRO A 1 91 ? 22.461 1.608 -1.623 1.00 40.44 91 PRO A N 1
ATOM 675 C CA . PRO A 1 91 ? 23.375 0.772 -2.389 1.00 40.44 91 PRO A CA 1
ATOM 676 C C . PRO A 1 91 ? 23.828 -0.357 -1.465 1.00 40.44 91 PRO A C 1
ATOM 678 O O . PRO A 1 91 ? 24.205 -0.068 -0.336 1.00 40.44 91 PRO A O 1
ATOM 681 N N . ALA A 1 92 ? 23.743 -1.608 -1.928 1.00 40.66 92 ALA A N 1
ATOM 682 C CA . ALA A 1 92 ? 24.088 -2.802 -1.157 1.00 40.66 92 ALA A CA 1
ATOM 683 C C . ALA A 1 92 ? 25.382 -2.581 -0.350 1.00 40.66 92 ALA A C 1
ATOM 685 O O . ALA A 1 92 ? 26.481 -2.584 -0.908 1.00 40.66 92 ALA A O 1
ATOM 686 N N . SER A 1 93 ? 25.245 -2.308 0.949 1.00 40.69 93 SER A N 1
ATOM 687 C CA . SER A 1 93 ? 26.368 -2.122 1.855 1.00 40.69 93 SER A CA 1
ATOM 688 C C . SER A 1 93 ? 26.894 -3.502 2.215 1.00 40.69 93 SER A C 1
ATOM 690 O O . SER A 1 93 ? 26.161 -4.359 2.695 1.00 40.69 93 SER A O 1
ATOM 692 N N . THR A 1 94 ? 28.174 -3.731 1.944 1.00 47.59 94 THR A N 1
ATOM 693 C CA . THR A 1 94 ? 28.871 -5.002 2.177 1.00 47.59 94 THR A CA 1
ATOM 694 C C . THR A 1 94 ? 29.196 -5.281 3.644 1.00 47.59 94 THR A C 1
ATOM 696 O O . THR A 1 94 ? 29.941 -6.213 3.921 1.00 47.59 94 THR A O 1
ATOM 699 N N . GLU A 1 95 ? 28.663 -4.520 4.595 1.00 45.12 95 GLU A N 1
ATOM 700 C CA . GLU A 1 95 ? 28.885 -4.773 6.014 1.00 45.12 95 GLU A CA 1
ATOM 701 C C . GLU A 1 95 ? 27.573 -4.606 6.777 1.00 45.12 95 GLU A C 1
ATOM 703 O O . GLU A 1 95 ? 26.874 -3.613 6.605 1.00 45.12 95 GLU A O 1
ATOM 708 N N . GLN A 1 96 ? 27.302 -5.612 7.610 1.00 37.25 96 GLN A N 1
ATOM 709 C CA . GLN A 1 96 ? 26.168 -5.812 8.514 1.00 37.25 96 GLN A CA 1
ATOM 710 C C . GLN A 1 96 ? 24.946 -6.509 7.904 1.00 37.25 96 GLN A C 1
ATOM 712 O O . GLN A 1 96 ? 24.133 -5.962 7.169 1.00 37.25 96 GLN A O 1
ATOM 717 N N . GLU A 1 97 ? 24.844 -7.769 8.318 1.00 43.88 97 GLU A N 1
ATOM 718 C CA . GLU A 1 97 ? 23.684 -8.653 8.363 1.00 43.88 97 GLU A CA 1
ATOM 719 C C . GLU A 1 97 ? 22.587 -8.047 9.258 1.00 43.88 97 GLU A C 1
ATOM 721 O O . GLU A 1 97 ? 22.169 -8.616 10.262 1.00 43.88 97 GLU A O 1
ATOM 726 N N . GLU A 1 98 ? 22.155 -6.835 8.937 1.00 39.84 98 GLU A N 1
ATOM 727 C CA . GLU A 1 98 ? 20.918 -6.281 9.447 1.00 39.84 98 GLU A CA 1
ATOM 728 C C . GLU A 1 98 ? 19.854 -6.673 8.432 1.00 39.84 98 GLU A C 1
ATOM 730 O O . GLU A 1 98 ? 19.987 -6.382 7.242 1.00 39.84 98 GLU A O 1
ATOM 735 N N . LEU A 1 99 ? 18.840 -7.427 8.863 1.00 42.53 99 LEU A N 1
ATOM 736 C CA . LEU A 1 99 ? 17.692 -7.736 8.021 1.00 42.53 99 LEU A CA 1
ATOM 737 C C . LEU A 1 99 ? 17.126 -6.406 7.507 1.00 42.53 99 LEU A C 1
ATOM 739 O O . LEU A 1 99 ? 16.355 -5.747 8.202 1.00 42.53 99 LEU A O 1
ATOM 743 N N . VAL A 1 100 ? 17.479 -6.016 6.280 1.00 47.41 100 VAL A N 1
ATOM 744 C CA . VAL A 1 100 ? 16.818 -4.924 5.572 1.00 47.41 100 VAL A CA 1
ATOM 745 C C . VAL A 1 100 ? 15.443 -5.453 5.191 1.00 47.41 100 VAL A C 1
ATOM 747 O O . VAL A 1 100 ? 15.187 -5.895 4.071 1.00 47.41 100 VAL A O 1
ATOM 750 N N . HIS A 1 101 ? 14.540 -5.464 6.166 1.00 53.97 101 HIS A N 1
ATOM 751 C CA . HIS A 1 101 ? 13.117 -5.581 5.932 1.00 53.97 101 HIS A CA 1
ATOM 752 C C . HIS A 1 101 ? 12.731 -4.462 4.971 1.00 53.97 101 HIS A C 1
ATOM 754 O O . HIS A 1 101 ? 12.691 -3.288 5.330 1.00 53.97 101 HIS A O 1
ATOM 760 N N . THR A 1 102 ? 12.505 -4.819 3.712 1.00 53.34 102 THR A N 1
ATOM 761 C CA . THR A 1 102 ? 11.862 -3.898 2.788 1.00 53.34 102 THR A CA 1
ATOM 762 C C . THR A 1 102 ? 10.378 -3.939 3.124 1.00 53.34 102 THR A C 1
ATOM 764 O O . THR A 1 102 ? 9.758 -4.987 2.915 1.00 53.34 102 THR A O 1
ATOM 767 N N . PRO A 1 103 ? 9.790 -2.865 3.681 1.00 64.12 103 PRO A N 1
ATOM 768 C CA . PRO A 1 103 ? 8.370 -2.862 3.975 1.00 64.12 103 PRO A CA 1
ATOM 769 C C . PRO A 1 103 ? 7.615 -2.976 2.650 1.00 64.12 103 PRO A C 1
ATOM 771 O O . PRO A 1 103 ? 7.699 -2.098 1.789 1.00 64.12 103 PRO A O 1
ATOM 774 N N . GLY A 1 104 ? 6.911 -4.088 2.457 1.00 79.19 104 GLY A N 1
ATOM 775 C CA . GLY A 1 104 ? 5.961 -4.201 1.364 1.00 79.19 104 GLY A CA 1
ATOM 776 C C . GLY A 1 104 ? 4.680 -3.448 1.695 1.00 79.19 104 GLY A C 1
ATOM 777 O O . GLY A 1 104 ? 4.299 -3.286 2.855 1.00 79.19 104 GLY A O 1
ATOM 778 N N . VAL A 1 105 ? 4.003 -2.987 0.655 1.00 89.06 105 VAL A N 1
ATOM 779 C CA . VAL A 1 105 ? 2.754 -2.241 0.765 1.00 89.06 105 VAL A CA 1
ATOM 780 C C . VAL A 1 105 ? 1.630 -3.098 0.212 1.00 89.06 105 VAL A C 1
ATOM 782 O O . VAL A 1 105 ? 1.703 -3.612 -0.904 1.00 89.06 105 VAL A O 1
ATOM 785 N N . HIS A 1 106 ? 0.565 -3.227 0.990 1.00 92.00 106 HIS A N 1
ATOM 786 C CA . HIS A 1 106 ? -0.689 -3.790 0.532 1.00 92.00 106 HIS A CA 1
ATOM 787 C C . HIS A 1 106 ? -1.460 -2.717 -0.237 1.00 92.00 106 HIS A C 1
ATOM 789 O O . HIS A 1 106 ? -1.784 -1.669 0.318 1.00 92.00 106 HIS A O 1
ATOM 795 N N . LEU A 1 107 ? -1.774 -2.978 -1.501 1.00 93.44 107 LEU A N 1
ATOM 796 C CA . LEU A 1 107 ? -2.721 -2.184 -2.275 1.00 93.44 107 LEU A CA 1
ATOM 797 C C . LEU A 1 107 ? -4.085 -2.857 -2.224 1.00 93.44 107 LEU A C 1
ATOM 799 O O . LEU A 1 107 ? -4.203 -4.050 -2.503 1.00 93.44 107 LEU A O 1
ATOM 803 N N . ILE A 1 108 ? -5.106 -2.091 -1.861 1.00 94.19 108 ILE A N 1
ATOM 804 C CA . ILE A 1 108 ? -6.486 -2.553 -1.723 1.00 94.19 108 ILE A CA 1
ATOM 805 C C . ILE A 1 108 ? -7.360 -1.700 -2.642 1.00 94.19 108 ILE A C 1
ATOM 807 O O . ILE A 1 108 ? -7.251 -0.470 -2.650 1.00 94.19 108 ILE A O 1
ATOM 811 N N . ASP A 1 109 ? -8.209 -2.350 -3.439 1.00 93.94 109 ASP A N 1
ATOM 812 C CA . ASP A 1 109 ? -9.103 -1.643 -4.355 1.00 93.94 109 ASP A CA 1
ATOM 813 C C . ASP A 1 109 ? -10.213 -0.853 -3.632 1.00 93.94 109 ASP A C 1
ATOM 815 O O . ASP A 1 109 ? -10.447 -0.998 -2.431 1.00 93.94 109 ASP A O 1
ATOM 819 N N . LYS A 1 110 ? -10.941 -0.031 -4.400 1.00 94.50 110 LYS A N 1
ATOM 820 C CA . LYS A 1 110 ? -11.998 0.871 -3.905 1.00 94.50 110 LYS A CA 1
ATOM 821 C C . LYS A 1 110 ? -13.095 0.164 -3.099 1.00 94.50 110 LYS A C 1
ATOM 823 O O . LYS A 1 110 ? -13.776 0.804 -2.297 1.00 94.50 110 LYS A O 1
ATOM 828 N N . MET A 1 111 ? -13.306 -1.130 -3.331 1.00 92.69 111 MET A N 1
ATOM 829 C CA . MET A 1 111 ? -14.365 -1.912 -2.694 1.00 92.69 111 MET A CA 1
ATOM 830 C C . MET A 1 111 ? -13.842 -2.806 -1.563 1.00 92.69 111 MET A C 1
ATOM 832 O O . MET A 1 111 ? -14.644 -3.424 -0.863 1.00 92.69 111 MET A O 1
ATOM 836 N N . GLY A 1 112 ? -12.523 -2.888 -1.368 1.00 92.06 112 GLY A N 1
ATOM 837 C CA . GLY A 1 112 ? -11.912 -3.868 -0.475 1.00 92.06 112 GLY A CA 1
ATOM 838 C C . GLY A 1 112 ? -12.010 -5.306 -0.992 1.00 92.06 112 GLY A C 1
ATOM 839 O O . GLY A 1 112 ? -11.919 -6.238 -0.194 1.00 92.06 112 GLY A O 1
ATOM 840 N N . GLN A 1 113 ? -12.238 -5.499 -2.293 1.00 92.38 113 GLN A N 1
ATOM 841 C CA . GLN A 1 113 ? -12.466 -6.818 -2.890 1.00 92.38 113 GLN A CA 1
ATOM 842 C C . GLN A 1 113 ? -11.196 -7.451 -3.443 1.00 92.38 113 GLN A C 1
ATOM 844 O O . GLN A 1 113 ? -11.020 -8.661 -3.323 1.00 92.38 113 GLN A O 1
ATOM 849 N N . ARG A 1 114 ? -10.315 -6.643 -4.033 1.00 93.00 114 ARG A N 1
ATOM 850 C CA . ARG A 1 114 ? -9.038 -7.097 -4.588 1.00 93.00 114 ARG A CA 1
ATOM 851 C C . ARG A 1 114 ? -7.875 -6.481 -3.835 1.00 93.00 114 ARG A C 1
ATOM 853 O O . ARG A 1 114 ? -7.949 -5.336 -3.377 1.00 93.00 114 ARG A O 1
ATOM 860 N N . ARG A 1 115 ? -6.816 -7.275 -3.686 1.00 93.38 115 ARG A N 1
ATOM 861 C CA . ARG A 1 115 ? -5.665 -6.952 -2.851 1.00 93.38 115 ARG A CA 1
ATOM 862 C C . ARG A 1 115 ? -4.374 -7.459 -3.471 1.00 93.38 115 ARG A C 1
ATOM 864 O O . ARG A 1 115 ? -4.338 -8.568 -4.001 1.00 93.38 115 ARG A O 1
ATOM 871 N N . TRP A 1 116 ? -3.313 -6.676 -3.330 1.00 93.31 116 TRP A N 1
ATOM 872 C CA . TRP A 1 116 ? -1.971 -7.033 -3.778 1.00 93.31 116 TRP A CA 1
ATOM 873 C C . TRP A 1 116 ? -0.946 -6.683 -2.712 1.00 93.31 116 TRP A C 1
ATOM 875 O O . TRP A 1 116 ? -1.036 -5.616 -2.115 1.00 93.31 116 TRP A O 1
ATOM 885 N N . TYR A 1 117 ? 0.043 -7.547 -2.503 1.00 90.69 117 TYR A N 1
ATOM 886 C CA . TYR A 1 117 ? 1.245 -7.222 -1.740 1.00 90.69 117 TYR A CA 1
ATOM 887 C C . TYR A 1 117 ? 2.360 -6.824 -2.707 1.00 90.69 117 TYR A C 1
ATOM 889 O O . TYR A 1 117 ? 2.772 -7.625 -3.550 1.00 90.69 117 TYR A O 1
ATOM 897 N N . VAL A 1 118 ? 2.824 -5.581 -2.615 1.00 88.50 118 VAL A N 1
ATOM 898 C CA . VAL A 1 118 ? 3.834 -5.008 -3.508 1.00 88.50 118 VAL A CA 1
ATOM 899 C C . VAL A 1 118 ? 5.101 -4.734 -2.707 1.00 88.50 118 VAL A C 1
ATOM 901 O O . VAL A 1 118 ? 5.089 -3.936 -1.772 1.00 88.50 118 VAL A O 1
ATOM 904 N N . SER A 1 119 ? 6.205 -5.367 -3.085 1.00 82.50 119 SER A N 1
ATOM 905 C CA . SER A 1 119 ? 7.530 -5.149 -2.500 1.00 82.50 119 SER A CA 1
ATOM 906 C C . SER A 1 119 ? 8.567 -4.958 -3.605 1.00 82.50 119 SER A C 1
ATOM 908 O O . SER A 1 119 ? 8.260 -5.091 -4.788 1.00 82.50 119 SER A O 1
ATOM 910 N N . THR A 1 120 ? 9.813 -4.647 -3.251 1.00 74.50 120 THR A N 1
ATOM 911 C CA . THR A 1 120 ? 10.906 -4.818 -4.213 1.00 74.50 120 THR A CA 1
ATOM 912 C C . THR A 1 120 ? 11.049 -6.314 -4.523 1.00 74.50 120 THR A C 1
ATOM 914 O O . THR A 1 120 ? 11.081 -7.120 -3.588 1.00 74.50 120 THR A O 1
ATOM 917 N N . PRO A 1 121 ? 11.070 -6.726 -5.798 1.00 69.75 121 PRO A N 1
ATOM 918 C CA . PRO A 1 121 ? 11.293 -8.117 -6.158 1.00 69.75 121 PRO A CA 1
ATOM 919 C C . PRO A 1 121 ? 12.768 -8.491 -5.976 1.00 69.75 121 PRO A C 1
ATOM 921 O O . PRO A 1 121 ? 13.674 -7.780 -6.415 1.00 69.75 121 PRO A O 1
ATOM 924 N N . PHE A 1 122 ? 12.990 -9.639 -5.349 1.00 66.19 122 PHE A N 1
ATOM 925 C CA . PHE A 1 122 ? 14.293 -10.281 -5.213 1.00 66.19 122 PHE A CA 1
ATOM 926 C C . PHE A 1 122 ? 14.277 -11.584 -6.021 1.00 66.19 122 PHE A C 1
ATOM 928 O O . PHE A 1 122 ? 13.215 -12.180 -6.215 1.00 66.19 122 PHE A O 1
ATOM 935 N N . ASP A 1 123 ? 15.421 -11.997 -6.558 1.00 65.12 123 ASP A N 1
ATOM 936 C CA . ASP A 1 123 ? 15.583 -13.333 -7.131 1.00 65.12 123 ASP A CA 1
ATOM 937 C C . ASP A 1 123 ? 15.738 -14.402 -6.038 1.00 65.12 123 ASP A C 1
ATOM 939 O O . ASP A 1 123 ? 15.845 -14.095 -4.849 1.00 65.12 123 ASP A O 1
ATOM 943 N N . ASP A 1 124 ? 15.750 -15.672 -6.444 1.00 61.94 124 ASP A N 1
ATOM 944 C CA . ASP A 1 124 ? 15.888 -16.812 -5.526 1.00 61.94 124 ASP A CA 1
ATOM 945 C C . ASP A 1 124 ? 17.230 -16.807 -4.765 1.00 61.94 124 ASP A C 1
ATOM 947 O O . ASP A 1 124 ? 17.379 -17.500 -3.759 1.00 61.94 124 ASP A O 1
ATOM 951 N N . ALA A 1 125 ? 18.208 -16.021 -5.231 1.00 67.12 125 ALA A N 1
ATOM 952 C CA . ALA A 1 125 ? 19.499 -15.812 -4.582 1.00 67.12 125 ALA A CA 1
ATOM 953 C C . ALA A 1 125 ? 19.500 -14.603 -3.623 1.00 67.12 125 ALA A C 1
ATOM 955 O O . ALA A 1 125 ? 20.545 -14.278 -3.058 1.00 67.12 125 ALA A O 1
ATOM 956 N N . GLY A 1 126 ? 18.355 -13.940 -3.421 1.00 57.78 126 GLY A N 1
ATOM 957 C CA . GLY A 1 126 ? 18.221 -12.764 -2.557 1.00 57.78 126 GLY A CA 1
ATOM 958 C C . GLY A 1 126 ? 18.775 -11.474 -3.168 1.00 57.78 126 GLY A C 1
ATOM 959 O O . GLY A 1 126 ? 18.907 -10.468 -2.471 1.00 57.78 126 GLY A O 1
ATOM 960 N N . THR A 1 127 ? 19.091 -11.471 -4.463 1.00 60.66 127 THR A N 1
ATOM 961 C CA . THR A 1 127 ? 19.566 -10.288 -5.184 1.00 60.66 127 THR A CA 1
ATOM 962 C C . THR A 1 127 ? 18.366 -9.488 -5.668 1.00 60.66 127 THR A C 1
ATOM 964 O O . THR A 1 127 ? 17.437 -10.036 -6.261 1.00 60.66 127 THR A O 1
ATOM 967 N N . ALA A 1 128 ? 18.363 -8.174 -5.435 1.00 60.72 128 ALA A N 1
ATOM 968 C CA . ALA A 1 128 ? 17.331 -7.306 -5.989 1.00 60.72 128 ALA A CA 1
ATOM 969 C C . ALA A 1 128 ? 17.334 -7.431 -7.520 1.00 60.72 128 ALA A C 1
ATOM 971 O O . ALA A 1 128 ? 18.356 -7.191 -8.171 1.00 60.72 128 ALA A O 1
ATOM 972 N N . GLN A 1 129 ? 16.196 -7.817 -8.099 1.00 63.59 129 GLN A N 1
ATOM 973 C CA . GLN A 1 129 ? 16.063 -7.834 -9.551 1.00 63.59 129 GLN A CA 1
ATOM 974 C C . GLN A 1 129 ? 16.086 -6.396 -10.072 1.00 63.59 129 GLN A C 1
ATOM 976 O O . GLN A 1 129 ? 15.708 -5.458 -9.368 1.00 63.59 129 GLN A O 1
ATOM 981 N N . TRP A 1 130 ? 16.528 -6.208 -11.318 1.00 62.28 130 TRP A N 1
ATOM 982 C CA . TRP A 1 130 ? 16.521 -4.888 -11.945 1.00 62.28 130 TRP A CA 1
ATOM 983 C C . TRP A 1 130 ? 15.073 -4.459 -12.195 1.00 62.28 130 TRP A C 1
ATOM 985 O O . TRP A 1 130 ? 14.475 -4.752 -13.230 1.00 62.28 130 TRP A O 1
ATOM 995 N N . THR A 1 131 ? 14.488 -3.796 -11.207 1.00 63.53 131 THR A N 1
ATOM 996 C CA . THR A 1 131 ? 13.119 -3.297 -11.253 1.00 63.53 131 THR A CA 1
ATOM 997 C C . THR A 1 131 ? 13.061 -1.834 -10.866 1.00 63.53 131 THR A C 1
ATOM 999 O O . THR A 1 131 ? 13.918 -1.371 -10.107 1.00 63.53 131 THR A O 1
ATOM 1002 N N . PRO A 1 132 ? 12.042 -1.105 -11.355 1.00 70.75 132 PRO A N 1
ATOM 1003 C CA . PRO A 1 132 ? 11.779 0.243 -10.890 1.00 70.75 132 PRO A CA 1
ATOM 1004 C C . PRO A 1 132 ? 11.705 0.298 -9.357 1.00 70.75 132 PRO A C 1
ATOM 1006 O O . PRO A 1 132 ? 11.295 -0.685 -8.727 1.00 70.75 132 PRO A O 1
ATOM 1009 N N . PRO A 1 133 ? 12.072 1.433 -8.741 1.00 72.94 133 PRO A N 1
ATOM 1010 C CA . PRO A 1 133 ? 11.929 1.611 -7.303 1.00 72.94 133 PRO A CA 1
ATOM 1011 C C . PRO A 1 133 ? 10.477 1.364 -6.874 1.00 72.94 133 PRO A C 1
ATOM 1013 O O . PRO A 1 133 ? 9.538 1.646 -7.623 1.00 72.94 133 PRO A O 1
ATOM 1016 N N . LEU A 1 134 ? 10.280 0.882 -5.641 1.00 77.31 134 LEU A N 1
ATOM 1017 C CA . LEU A 1 134 ? 8.950 0.552 -5.111 1.00 77.31 134 LEU A CA 1
ATOM 1018 C C . LEU A 1 134 ? 7.947 1.705 -5.281 1.00 77.31 134 LEU A C 1
ATOM 1020 O O . LEU A 1 134 ? 6.793 1.472 -5.617 1.00 77.31 134 LEU A O 1
ATOM 1024 N N . SER A 1 135 ? 8.387 2.955 -5.130 1.00 79.62 135 SER A N 1
ATOM 1025 C CA . SER A 1 135 ? 7.549 4.143 -5.325 1.00 79.62 135 SER A CA 1
ATOM 1026 C C . SER A 1 135 ? 6.958 4.225 -6.733 1.00 79.62 135 SER A C 1
ATOM 1028 O O . SER A 1 135 ? 5.787 4.562 -6.892 1.00 79.62 135 SER A O 1
ATOM 1030 N N . GLU A 1 136 ? 7.733 3.884 -7.758 1.00 80.69 136 GLU A N 1
ATOM 1031 C CA . GLU A 1 136 ? 7.274 3.882 -9.144 1.00 80.69 136 GLU A CA 1
ATOM 1032 C C . GLU A 1 136 ? 6.308 2.724 -9.407 1.00 80.69 136 GLU A C 1
ATOM 1034 O O . GLU A 1 136 ? 5.264 2.926 -10.035 1.00 80.69 136 GLU A O 1
ATOM 1039 N N . LEU A 1 137 ? 6.605 1.541 -8.858 1.00 82.44 137 LEU A N 1
ATOM 1040 C CA . LEU A 1 137 ? 5.720 0.375 -8.926 1.00 82.44 137 LEU A CA 1
ATOM 1041 C C . LEU A 1 137 ? 4.355 0.675 -8.290 1.00 82.44 137 LEU A C 1
ATOM 1043 O O . LEU A 1 137 ? 3.315 0.421 -8.903 1.00 82.44 137 LEU A O 1
ATOM 1047 N N . LEU A 1 138 ? 4.353 1.290 -7.103 1.00 87.06 138 LEU A N 1
ATOM 1048 C CA . LEU A 1 138 ? 3.136 1.697 -6.402 1.00 87.06 138 LEU A CA 1
ATOM 1049 C C . LEU A 1 138 ? 2.348 2.730 -7.203 1.00 87.06 138 LEU A C 1
ATOM 1051 O O . LEU A 1 138 ? 1.151 2.558 -7.413 1.00 87.06 138 LEU A O 1
ATOM 1055 N N . VAL A 1 139 ? 3.004 3.782 -7.698 1.00 88.00 139 VAL A N 1
ATOM 1056 C CA . VAL A 1 139 ? 2.330 4.831 -8.476 1.00 88.00 139 VAL A CA 1
ATOM 1057 C C . VAL A 1 139 ? 1.721 4.269 -9.762 1.00 88.00 139 VAL A C 1
ATOM 1059 O O . VAL A 1 139 ? 0.594 4.635 -10.109 1.00 88.00 139 VAL A O 1
ATOM 1062 N N . LYS A 1 140 ? 2.425 3.374 -10.467 1.00 86.44 140 LYS A N 1
ATOM 1063 C CA . LYS A 1 140 ? 1.895 2.710 -11.665 1.00 86.44 140 LYS A CA 1
ATOM 1064 C C . LYS A 1 140 ? 0.644 1.900 -11.326 1.00 86.44 140 LYS A C 1
ATOM 1066 O O . LYS A 1 140 ? -0.394 2.106 -11.950 1.00 86.44 140 LYS A O 1
ATOM 1071 N N . HIS A 1 141 ? 0.717 1.057 -10.299 1.00 87.38 141 HIS A N 1
ATOM 1072 C CA . HIS A 1 141 ? -0.392 0.189 -9.910 1.00 87.38 141 HIS A CA 1
ATOM 1073 C C . HIS A 1 141 ? -1.602 0.985 -9.386 1.00 87.38 141 HIS A C 1
ATOM 1075 O O . HIS A 1 141 ? -2.740 0.716 -9.766 1.00 87.38 141 HIS A O 1
ATOM 1081 N N . ILE A 1 142 ? -1.378 2.024 -8.576 1.00 89.88 142 ILE A N 1
ATOM 1082 C CA . ILE A 1 142 ? -2.450 2.904 -8.088 1.00 89.88 142 ILE A CA 1
ATOM 1083 C C . ILE A 1 142 ? -3.157 3.592 -9.262 1.00 89.88 142 ILE A C 1
ATOM 1085 O O . ILE A 1 142 ? -4.384 3.653 -9.276 1.00 89.88 142 ILE A O 1
ATOM 1089 N N . ARG A 1 143 ? -2.425 4.078 -10.275 1.00 90.38 143 ARG A N 1
ATOM 1090 C CA . ARG A 1 143 ? -3.050 4.667 -11.475 1.00 90.38 143 ARG A CA 1
ATOM 1091 C C . ARG A 1 143 ? -3.913 3.659 -12.228 1.00 90.38 143 ARG A C 1
ATOM 1093 O O . ARG A 1 143 ? -5.000 4.031 -12.664 1.00 90.38 143 ARG A O 1
ATOM 1100 N N . GLU A 1 144 ? -3.459 2.412 -12.349 1.00 88.75 144 GLU A N 1
ATOM 1101 C CA . GLU A 1 144 ? -4.250 1.330 -12.947 1.00 88.75 144 GLU A CA 1
ATOM 1102 C C . GLU A 1 144 ? -5.567 1.137 -12.169 1.00 88.75 144 GLU A C 1
ATOM 1104 O O . GLU A 1 144 ? -6.638 1.295 -12.758 1.00 88.75 144 GLU A O 1
ATOM 1109 N N . LEU A 1 145 ? -5.516 0.967 -10.841 1.00 87.69 145 LEU A N 1
ATOM 1110 C CA . LEU A 1 145 ? -6.710 0.814 -9.987 1.00 87.69 145 LEU A CA 1
ATOM 1111 C C . LEU A 1 145 ? -7.646 2.029 -10.005 1.00 87.69 145 LEU A C 1
ATOM 1113 O O . LEU A 1 145 ? -8.864 1.899 -9.861 1.00 87.69 145 LEU A O 1
ATOM 1117 N N . LEU A 1 146 ? -7.096 3.234 -10.155 1.00 88.94 146 LEU A N 1
ATOM 1118 C CA . LEU A 1 146 ? -7.902 4.446 -10.274 1.00 88.94 146 LEU A CA 1
ATOM 1119 C C . LEU A 1 146 ? -8.603 4.535 -11.636 1.00 88.94 146 LEU A C 1
ATOM 1121 O O . LEU A 1 146 ? -9.728 5.039 -11.682 1.00 88.94 146 LEU A O 1
ATOM 1125 N N . SER A 1 147 ? -7.964 4.039 -12.702 1.00 87.69 147 SER A N 1
ATOM 1126 C CA . SER A 1 147 ? -8.501 4.018 -14.070 1.00 87.69 147 SER A CA 1
ATOM 1127 C C . SER A 1 147 ? -9.562 2.940 -14.304 1.00 87.69 147 SER A C 1
ATOM 1129 O O . SER A 1 147 ? -10.422 3.108 -15.171 1.00 87.69 147 SER A O 1
ATOM 1131 N N . GLU A 1 148 ? -9.536 1.867 -13.511 1.00 78.56 148 GLU A N 1
ATOM 1132 C CA . GLU A 1 148 ? -10.607 0.879 -13.455 1.00 78.56 148 GLU A CA 1
ATOM 1133 C C . GLU A 1 148 ? -11.868 1.550 -12.884 1.00 78.56 148 GLU A C 1
ATOM 1135 O O . GLU A 1 148 ? -11.899 2.033 -11.741 1.00 78.56 148 GLU A O 1
ATOM 1140 N N . ARG A 1 149 ? -12.869 1.682 -13.759 1.00 58.34 149 ARG A N 1
ATOM 1141 C CA . ARG A 1 149 ? -14.130 2.371 -13.495 1.00 58.34 149 ARG A CA 1
ATOM 1142 C C . ARG A 1 149 ? -15.142 1.431 -12.860 1.00 58.34 149 ARG A C 1
ATOM 1144 O O . ARG A 1 149 ? -15.307 0.319 -13.405 1.00 58.34 149 ARG A O 1
#

Radius of gyration: 25.72 Å; chains: 1; bounding box: 44×48×84 Å

Sequence (149 aa):
MVRRVWRRLATALAAIIFVLSIGACARQPAFPDSAGAYKGTALDGLAADFRLADQNGVEVALSDFRGQVVALSFMDSQCKEVCPLNVLVVPASTEQEELVHTPGVHLIDKMGQRRWYVSTPFDDAGTAQWTPPLSELLVKHIRELLSER